Protein AF-A0A6M3KQY9-F1 (afdb_monomer)

Foldseek 3Di:
DDDEDPVLVVVQCVVVVQFFPQPPGPHGFDDWAFLEDPDPVCCVVQVPQRHDSVRTGGHDPVPRPDPSSVVSHDDPVVSVVVSVVRVVVVVVVVVVD

Solvent-accessible surface area (backbone atoms only — not comparable to full-atom values): 5653 Å² total; per-residue (Å²): 131,91,72,78,51,72,65,49,50,52,53,55,29,56,78,50,77,36,33,20,67,57,86,93,50,86,47,54,36,80,44,79,40,56,33,50,68,92,41,74,70,43,45,73,74,27,53,64,31,64,67,30,66,90,22,54,40,40,24,23,72,82,49,70,82,33,78,67,43,71,76,63,45,55,54,72,73,57,48,49,56,48,27,55,50,52,53,50,54,58,56,56,55,60,75,76,107

Secondary structure (DSSP, 8-state):
-PPPPHHHHHHHHHTTTTB--STT--SBP-EEEESS---HHHHHH-HHHHTSGGGEEEE-HHHHTSTHHHHHPPPHHHHHHHHHHHHHHHHHHHTT-

pLDDT: mean 89.22, std 10.61, range [45.22, 97.69]

Radius of gyration: 14.28 Å; Cα contacts (8 Å, |Δi|>4): 119; chains: 1; bounding box: 29×29×39 Å

Mean predicted aligned error: 4.56 Å

Sequence (97 aa):
MKTFSQEDRENAYNAKHGYCWVFGCTKKAEEAHHLLENTKLNNEKYPLFVQSIFNLFPICHDHHDSEEIYKIRIIEGQARIYEDWLHKFRNDTRNYG

Structure (mmCIF, N/CA/C/O backbone):
data_AF-A0A6M3KQY9-F1
#
_entry.id   AF-A0A6M3KQY9-F1
#
loop_
_atom_site.group_PDB
_atom_site.id
_atom_site.type_symbol
_atom_site.label_atom_id
_atom_site.label_alt_id
_atom_site.label_comp_id
_atom_site.label_asym_id
_atom_site.label_entity_id
_atom_site.label_seq_id
_atom_site.pdbx_PDB_ins_code
_atom_site.Cartn_x
_atom_site.Cartn_y
_atom_site.Cartn_z
_atom_site.occupancy
_atom_site.B_iso_or_equiv
_atom_site.auth_seq_id
_atom_site.auth_comp_id
_atom_site.auth_asym_id
_atom_site.auth_atom_id
_atom_site.pdbx_PDB_model_num
ATOM 1 N N . MET A 1 1 ? 6.095 8.691 12.454 1.00 52.56 1 MET A N 1
ATOM 2 C CA . MET A 1 1 ? 5.056 7.996 11.664 1.00 52.56 1 MET A CA 1
ATOM 3 C C . MET A 1 1 ? 5.388 6.526 11.716 1.00 52.56 1 MET A C 1
ATOM 5 O O . MET A 1 1 ? 6.555 6.203 11.533 1.00 52.56 1 MET A O 1
ATOM 9 N N . LYS A 1 2 ? 4.435 5.662 12.062 1.00 52.78 2 LYS A N 1
ATOM 10 C CA . LYS A 1 2 ? 4.714 4.228 12.099 1.00 52.78 2 LYS A CA 1
ATOM 11 C C . LYS A 1 2 ? 4.670 3.707 10.654 1.00 52.78 2 LYS A C 1
ATOM 13 O O . LYS A 1 2 ? 3.793 4.099 9.881 1.00 52.78 2 LYS A O 1
ATOM 18 N N . THR A 1 3 ? 5.712 2.977 10.282 1.00 75.50 3 THR A N 1
ATOM 19 C CA . THR A 1 3 ? 5.930 2.340 8.978 1.00 75.50 3 THR A CA 1
ATOM 20 C C . THR A 1 3 ? 5.664 0.842 9.097 1.00 75.50 3 THR A C 1
ATOM 22 O O . THR A 1 3 ? 5.606 0.322 10.214 1.00 75.50 3 THR A O 1
ATOM 25 N N . PHE A 1 4 ? 5.553 0.146 7.963 1.00 87.06 4 PHE A N 1
ATOM 26 C CA . PHE A 1 4 ? 5.424 -1.314 7.921 1.00 87.06 4 PHE A CA 1
ATOM 27 C C . PHE A 1 4 ? 6.515 -2.006 8.744 1.00 87.06 4 PHE A C 1
ATOM 29 O O . PHE A 1 4 ? 7.676 -1.574 8.734 1.00 87.06 4 PHE A O 1
ATOM 36 N N . SER A 1 5 ? 6.145 -3.074 9.455 1.00 87.38 5 SER A N 1
ATOM 37 C CA . SER A 1 5 ? 7.120 -3.890 10.176 1.00 87.38 5 SER A CA 1
ATOM 38 C C . SER A 1 5 ? 8.052 -4.611 9.194 1.00 87.38 5 SER A C 1
ATOM 40 O O . SER A 1 5 ? 7.752 -4.736 8.005 1.00 87.38 5 SER A O 1
ATOM 42 N N . GLN A 1 6 ? 9.205 -5.085 9.673 1.00 88.88 6 GLN A N 1
ATOM 43 C CA . GLN A 1 6 ? 10.097 -5.897 8.842 1.00 88.88 6 GLN A CA 1
ATOM 44 C C . GLN A 1 6 ? 9.389 -7.168 8.347 1.00 88.88 6 GLN A C 1
ATOM 46 O O . GLN A 1 6 ? 9.494 -7.495 7.169 1.00 88.88 6 GLN A O 1
ATOM 51 N N . GLU A 1 7 ? 8.607 -7.811 9.215 1.00 90.38 7 GLU A N 1
ATOM 52 C CA . GLU A 1 7 ? 7.812 -8.995 8.885 1.00 90.38 7 GLU A CA 1
ATOM 53 C C . GLU A 1 7 ? 6.786 -8.708 7.776 1.00 90.38 7 GLU A C 1
ATOM 55 O O . GLU A 1 7 ? 6.704 -9.461 6.808 1.00 90.38 7 GLU A O 1
ATOM 60 N N . ASP A 1 8 ? 6.056 -7.588 7.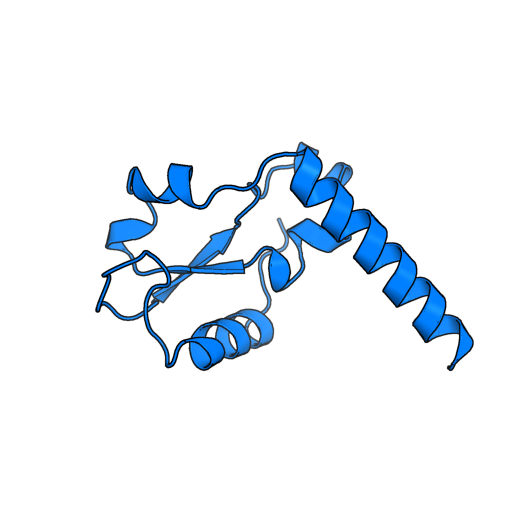847 1.00 90.31 8 ASP A N 1
ATOM 61 C CA . ASP A 1 8 ? 5.100 -7.206 6.794 1.00 90.31 8 ASP A CA 1
ATOM 62 C C . ASP A 1 8 ? 5.793 -7.014 5.442 1.00 90.31 8 ASP A C 1
ATOM 64 O O . ASP A 1 8 ? 5.280 -7.438 4.404 1.00 90.31 8 ASP A O 1
ATOM 68 N N . ARG A 1 9 ? 6.979 -6.390 5.446 1.00 89.06 9 ARG A N 1
ATOM 69 C CA . ARG A 1 9 ? 7.777 -6.184 4.230 1.00 89.06 9 ARG A CA 1
ATOM 70 C C . ARG A 1 9 ? 8.252 -7.512 3.654 1.00 89.06 9 ARG A C 1
ATOM 72 O O . ARG A 1 9 ? 8.096 -7.732 2.458 1.00 89.06 9 ARG A O 1
ATOM 79 N N . GLU A 1 10 ? 8.787 -8.399 4.488 1.00 90.25 10 GLU A N 1
ATOM 80 C CA . GLU A 1 10 ? 9.238 -9.729 4.071 1.00 90.25 10 GLU A CA 1
ATOM 81 C C . GLU A 1 10 ? 8.080 -10.558 3.502 1.00 90.25 10 GLU A C 1
ATOM 83 O O . GLU A 1 10 ? 8.201 -11.111 2.408 1.00 90.25 10 GLU A O 1
ATOM 88 N N . ASN A 1 11 ? 6.928 -10.568 4.176 1.00 89.94 11 ASN A N 1
ATOM 89 C CA . ASN A 1 11 ? 5.721 -11.250 3.710 1.00 89.94 11 ASN A CA 1
ATOM 90 C C . ASN A 1 11 ? 5.247 -10.711 2.353 1.00 89.94 11 ASN A C 1
ATOM 92 O O . ASN A 1 11 ? 4.983 -11.488 1.432 1.00 89.94 11 ASN A O 1
ATOM 96 N N . ALA A 1 12 ? 5.190 -9.387 2.193 1.00 89.31 12 ALA A N 1
ATOM 97 C CA . ALA A 1 12 ? 4.774 -8.769 0.939 1.00 89.31 12 ALA A CA 1
ATOM 98 C C . ALA A 1 12 ? 5.776 -9.020 -0.203 1.00 89.31 12 ALA A C 1
ATOM 100 O O . ALA A 1 12 ? 5.375 -9.286 -1.338 1.00 89.31 12 ALA A O 1
ATOM 101 N N . TYR A 1 13 ? 7.081 -8.982 0.080 1.00 90.69 13 TYR A N 1
ATOM 102 C CA . TYR A 1 13 ? 8.121 -9.270 -0.909 1.00 90.69 13 TYR A CA 1
ATOM 103 C C . TYR A 1 13 ? 8.058 -10.738 -1.349 1.00 90.69 13 TYR A C 1
ATOM 105 O O . TYR A 1 13 ? 8.066 -11.023 -2.549 1.00 90.69 13 TYR A O 1
ATOM 113 N N . ASN A 1 14 ? 7.900 -11.669 -0.405 1.00 88.75 14 ASN A N 1
ATOM 114 C CA . ASN A 1 14 ? 7.772 -13.099 -0.685 1.00 88.75 14 ASN A CA 1
ATOM 115 C C . ASN A 1 14 ? 6.541 -13.424 -1.540 1.00 88.75 14 ASN A C 1
ATOM 117 O O . ASN A 1 14 ? 6.646 -14.223 -2.471 1.00 88.75 14 ASN A O 1
ATOM 121 N N . ALA A 1 15 ? 5.408 -12.751 -1.307 1.00 86.88 15 ALA A N 1
ATOM 122 C CA . ALA A 1 15 ? 4.175 -12.945 -2.076 1.00 86.88 15 ALA A CA 1
ATOM 123 C C . ALA A 1 15 ? 4.321 -12.663 -3.589 1.00 86.88 15 ALA A C 1
ATOM 125 O O . ALA A 1 15 ? 3.494 -13.107 -4.385 1.00 86.88 15 ALA A O 1
ATOM 126 N N . LYS A 1 16 ? 5.387 -11.970 -4.010 1.00 81.31 16 LYS A N 1
ATOM 127 C CA . LYS A 1 16 ? 5.723 -11.726 -5.425 1.00 81.31 16 LYS A CA 1
ATOM 128 C C . LYS A 1 16 ? 7.110 -12.219 -5.804 1.00 81.31 16 LYS A C 1
ATOM 130 O O . LYS A 1 16 ? 7.700 -11.738 -6.767 1.00 81.31 16 LYS A O 1
ATOM 135 N N . HIS A 1 17 ? 7.653 -13.167 -5.050 1.00 89.31 17 HIS A N 1
ATOM 136 C CA . HIS A 1 17 ? 8.983 -13.716 -5.310 1.00 89.31 17 HIS A CA 1
ATOM 137 C C . HIS A 1 17 ? 10.090 -12.638 -5.338 1.00 89.31 17 HIS A C 1
ATOM 139 O O . HIS A 1 17 ? 11.069 -12.763 -6.067 1.00 89.31 17 HIS A O 1
ATOM 145 N N . GLY A 1 18 ? 9.926 -11.558 -4.567 1.00 91.69 18 GLY A N 1
ATOM 146 C CA . GLY A 1 18 ? 10.901 -10.474 -4.430 1.00 91.69 18 GLY A CA 1
ATOM 147 C C . GLY A 1 18 ? 10.926 -9.452 -5.571 1.00 91.69 18 GLY A C 1
ATOM 148 O O . GLY A 1 18 ? 11.881 -8.682 -5.656 1.00 91.69 18 GLY A O 1
ATOM 149 N N . TYR A 1 19 ? 9.921 -9.422 -6.453 1.00 95.19 19 TYR A N 1
ATOM 150 C CA . TYR A 1 19 ? 9.858 -8.484 -7.584 1.00 95.19 19 TYR A CA 1
ATOM 151 C C . TYR A 1 19 ? 8.921 -7.300 -7.335 1.00 95.19 19 TYR A C 1
ATOM 153 O O . TYR A 1 19 ? 7.981 -7.390 -6.548 1.00 95.19 19 TYR A O 1
ATOM 161 N N . CYS A 1 20 ? 9.174 -6.197 -8.042 1.00 94.56 20 CYS A N 1
ATOM 162 C CA . CYS A 1 20 ? 8.310 -5.019 -8.092 1.00 94.56 20 CYS A CA 1
ATOM 163 C C . CYS A 1 20 ? 6.896 -5.379 -8.583 1.00 94.56 20 CYS A C 1
ATOM 165 O O . CYS A 1 20 ? 6.730 -6.181 -9.504 1.00 94.56 20 CYS A O 1
ATOM 167 N N . TRP A 1 21 ? 5.867 -4.778 -7.980 1.00 93.44 21 TRP A N 1
ATOM 168 C CA . TRP A 1 21 ? 4.468 -5.071 -8.313 1.00 93.44 21 TRP A CA 1
ATOM 169 C C . TRP A 1 21 ? 3.903 -4.187 -9.428 1.00 93.44 21 TRP A C 1
ATOM 171 O O . TRP A 1 21 ? 2.797 -4.453 -9.903 1.00 93.44 21 TRP A O 1
ATOM 181 N N . VAL A 1 22 ? 4.646 -3.175 -9.888 1.00 93.31 22 VAL A N 1
ATOM 182 C CA . VAL A 1 22 ? 4.271 -2.400 -11.080 1.00 93.31 22 VAL A CA 1
ATOM 183 C C . VAL A 1 22 ? 4.248 -3.329 -12.294 1.00 93.31 22 VAL A C 1
ATOM 185 O O . VAL A 1 22 ? 5.179 -4.104 -12.526 1.00 93.31 22 VAL A O 1
ATOM 188 N N . PHE A 1 23 ? 3.159 -3.276 -13.063 1.00 90.38 23 PHE A N 1
ATOM 189 C CA . PHE A 1 23 ? 2.930 -4.190 -14.177 1.00 90.38 23 PHE A CA 1
ATOM 190 C C . PHE A 1 23 ? 4.068 -4.130 -15.206 1.00 90.38 23 PHE A C 1
ATOM 192 O O . PHE A 1 23 ? 4.488 -3.057 -15.628 1.00 90.38 23 PHE A O 1
ATOM 199 N N . GLY A 1 24 ? 4.569 -5.299 -15.613 1.00 90.12 24 GLY A N 1
ATOM 200 C CA . GLY A 1 24 ? 5.671 -5.415 -16.573 1.00 90.12 24 GLY A CA 1
ATOM 201 C C . GLY A 1 24 ? 7.062 -5.127 -15.997 1.00 90.12 24 GLY A C 1
ATOM 202 O O . GLY A 1 24 ? 8.053 -5.294 -16.707 1.00 90.12 24 GLY A O 1
ATOM 203 N N . CYS A 1 25 ? 7.176 -4.745 -14.721 1.00 93.62 25 CYS A N 1
ATOM 204 C CA . CYS A 1 25 ? 8.472 -4.552 -14.088 1.00 93.62 25 CYS A CA 1
ATOM 205 C C . CYS A 1 25 ? 9.118 -5.898 -13.727 1.00 93.62 25 CYS A C 1
ATOM 207 O O . CYS A 1 25 ? 8.505 -6.758 -13.099 1.00 93.62 25 CYS A O 1
ATOM 209 N N . THR A 1 26 ? 10.388 -6.061 -14.092 1.00 94.19 26 THR A N 1
ATOM 210 C CA . THR A 1 26 ? 11.200 -7.254 -13.793 1.00 94.19 26 THR A CA 1
ATOM 211 C C . THR A 1 26 ? 12.281 -6.990 -12.742 1.00 94.19 26 THR A C 1
ATOM 213 O O . THR A 1 26 ? 13.086 -7.870 -12.436 1.00 94.19 26 THR A O 1
ATOM 216 N N . LYS A 1 27 ? 12.318 -5.776 -12.180 1.00 95.62 27 LYS A N 1
ATOM 217 C CA . LYS A 1 27 ? 13.284 -5.378 -11.151 1.00 95.62 27 LYS A CA 1
ATOM 218 C C . LYS A 1 27 ? 12.879 -5.931 -9.786 1.00 95.62 27 LYS A C 1
ATOM 220 O O . LYS A 1 27 ? 11.694 -6.153 -9.519 1.00 95.62 27 LYS A O 1
ATOM 225 N N . LYS A 1 28 ? 13.869 -6.142 -8.918 1.00 94.94 28 LYS A N 1
ATOM 226 C CA . LYS A 1 28 ? 13.629 -6.550 -7.532 1.00 94.94 28 LYS A CA 1
ATOM 227 C C . LYS A 1 28 ? 12.894 -5.447 -6.776 1.00 94.94 28 LYS A C 1
ATOM 229 O O . LYS A 1 28 ? 13.147 -4.266 -7.001 1.00 94.94 28 LYS A O 1
ATOM 234 N N . ALA A 1 29 ? 11.970 -5.841 -5.908 1.00 94.19 29 ALA A N 1
ATOM 235 C CA . ALA A 1 29 ? 11.397 -4.926 -4.939 1.00 94.19 29 ALA A CA 1
ATOM 236 C C . ALA A 1 29 ? 12.432 -4.669 -3.842 1.00 94.19 29 ALA A C 1
ATOM 238 O O . ALA A 1 29 ? 12.994 -5.600 -3.267 1.00 94.19 29 ALA A O 1
ATOM 239 N N . GLU A 1 30 ? 12.673 -3.399 -3.567 1.00 90.75 30 GLU A N 1
ATOM 240 C CA . GLU A 1 30 ? 13.635 -2.941 -2.561 1.00 90.75 30 GLU A CA 1
ATOM 241 C C . GLU A 1 30 ? 12.916 -2.078 -1.517 1.00 90.75 30 GLU A C 1
ATOM 243 O O . GLU A 1 30 ? 13.258 -2.072 -0.329 1.00 90.75 30 GLU A O 1
ATOM 248 N N . GLU A 1 31 ? 11.811 -1.457 -1.923 1.00 90.81 31 GLU A N 1
ATOM 249 C CA . GLU A 1 31 ? 11.065 -0.485 -1.146 1.00 90.81 31 GLU A CA 1
ATOM 250 C C . GLU A 1 31 ? 9.606 -0.913 -0.964 1.00 90.81 31 GLU A C 1
ATOM 252 O O . GLU A 1 31 ? 9.049 -1.715 -1.718 1.00 90.81 31 GLU A O 1
ATOM 257 N N . ALA A 1 32 ? 8.990 -0.377 0.087 1.00 91.25 32 ALA A N 1
ATOM 258 C CA . ALA A 1 32 ? 7.586 -0.582 0.394 1.00 91.25 32 ALA A CA 1
ATOM 259 C C . ALA A 1 32 ? 6.861 0.752 0.236 1.00 91.25 32 ALA A C 1
ATOM 261 O O . ALA A 1 32 ? 7.121 1.701 0.978 1.00 91.25 32 ALA A O 1
ATOM 262 N N . HIS A 1 33 ? 5.945 0.811 -0.721 1.00 92.81 33 HIS A N 1
ATOM 263 C CA . HIS A 1 33 ? 5.123 1.980 -0.968 1.00 92.81 33 HIS A CA 1
ATOM 264 C C . HIS A 1 33 ? 3.770 1.844 -0.267 1.00 92.81 33 HIS A C 1
ATOM 266 O O . HIS A 1 33 ? 3.243 0.741 -0.149 1.00 92.81 33 HIS A O 1
ATOM 272 N N . HIS A 1 34 ? 3.194 2.953 0.197 1.00 93.88 34 HIS A N 1
ATOM 273 C CA . HIS A 1 34 ? 1.841 2.928 0.754 1.00 93.88 34 HIS A CA 1
ATOM 274 C C . HIS A 1 34 ? 0.821 3.140 -0.370 1.00 93.88 34 HIS A C 1
ATOM 276 O O . HIS A 1 34 ? 0.967 4.097 -1.118 1.00 93.88 34 HIS A O 1
ATOM 282 N N . LEU A 1 35 ? -0.220 2.318 -0.501 1.00 94.88 35 LEU A N 1
ATOM 283 C CA . LEU A 1 35 ? -1.256 2.517 -1.529 1.00 94.88 35 LEU A CA 1
ATOM 284 C C . LEU A 1 35 ? -2.071 3.791 -1.271 1.00 94.88 35 LEU A C 1
ATOM 286 O O . LEU A 1 35 ? -2.251 4.617 -2.164 1.00 94.88 35 LEU A O 1
ATOM 290 N N . LEU A 1 36 ? -2.519 3.982 -0.033 1.00 95.31 36 LEU A N 1
ATOM 291 C CA . LEU A 1 36 ? -3.010 5.247 0.493 1.00 95.31 36 LEU A CA 1
ATOM 292 C C . LEU A 1 36 ? -1.862 5.957 1.203 1.00 95.31 36 LEU A C 1
ATOM 294 O O . LEU A 1 36 ? -1.217 5.379 2.078 1.00 95.31 36 LEU A O 1
ATOM 298 N N . GLU A 1 37 ? -1.635 7.223 0.866 1.00 92.31 37 GLU A N 1
ATOM 299 C CA . GLU A 1 37 ? -0.548 8.012 1.443 1.00 92.31 37 GLU A CA 1
ATOM 300 C C . GLU A 1 37 ? -0.548 7.995 2.977 1.00 92.31 37 GLU A C 1
ATOM 302 O O . GLU A 1 37 ? -1.572 8.232 3.625 1.00 92.31 37 GLU A O 1
ATOM 307 N N . ASN A 1 38 ? 0.631 7.776 3.561 1.00 92.31 38 ASN A N 1
ATOM 308 C CA . ASN A 1 38 ? 0.852 7.797 5.003 1.00 92.31 38 ASN A CA 1
ATOM 309 C C . ASN A 1 38 ? 0.914 9.249 5.509 1.00 92.31 38 ASN A C 1
ATOM 311 O O . ASN A 1 38 ? 1.964 9.754 5.890 1.00 92.31 38 ASN A O 1
ATOM 315 N N . THR A 1 39 ? -0.212 9.959 5.457 1.00 93.00 39 THR A N 1
ATOM 316 C CA . THR A 1 39 ? -0.340 11.326 5.983 1.00 93.00 39 THR A CA 1
ATOM 317 C C . THR A 1 39 ? -0.953 11.307 7.377 1.00 93.00 39 THR A C 1
ATOM 319 O O . THR A 1 39 ? -1.629 10.351 7.762 1.00 93.00 39 THR A O 1
ATOM 322 N N . LYS A 1 40 ? -0.769 12.384 8.151 1.00 93.69 40 LYS A N 1
ATOM 323 C CA . LYS A 1 40 ? -1.414 12.520 9.468 1.00 93.69 40 LYS A CA 1
ATOM 324 C C . LYS A 1 40 ? -2.939 12.354 9.370 1.00 93.69 40 LYS A C 1
ATOM 326 O O . LYS A 1 40 ? -3.507 11.579 10.128 1.00 93.69 40 LYS A O 1
ATOM 331 N N . LEU A 1 41 ? -3.564 13.004 8.385 1.00 94.81 41 LEU A N 1
ATOM 332 C CA . LEU A 1 41 ? -5.008 12.928 8.148 1.00 94.81 41 LEU A CA 1
ATOM 333 C C . LEU A 1 41 ? -5.473 11.494 7.857 1.00 94.81 41 LEU A C 1
ATOM 335 O O . LEU A 1 41 ? -6.470 11.043 8.414 1.00 94.81 41 LEU A O 1
ATOM 339 N N . ASN A 1 42 ? -4.743 10.760 7.013 1.00 95.06 42 ASN A N 1
ATOM 340 C CA . 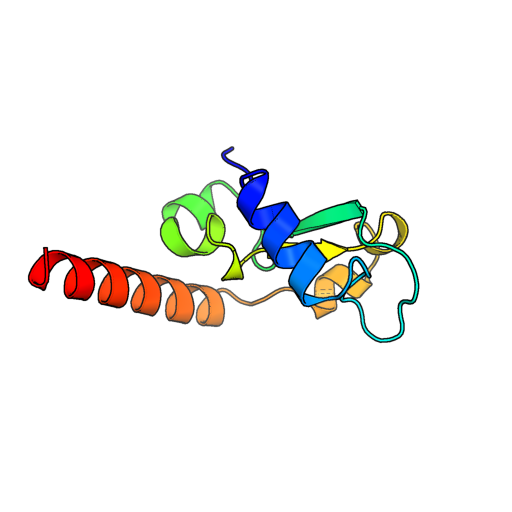ASN A 1 42 ? -5.105 9.382 6.682 1.00 95.06 42 ASN A CA 1
ATOM 341 C C . ASN A 1 42 ? -4.896 8.432 7.863 1.00 95.06 42 ASN A C 1
ATOM 343 O O . ASN A 1 42 ? -5.712 7.541 8.056 1.00 95.06 42 ASN A O 1
ATOM 347 N N . ASN A 1 43 ? -3.864 8.638 8.689 1.00 93.62 43 ASN A N 1
ATOM 348 C CA . ASN A 1 43 ? -3.691 7.858 9.919 1.00 93.62 43 ASN A CA 1
ATOM 349 C C . ASN A 1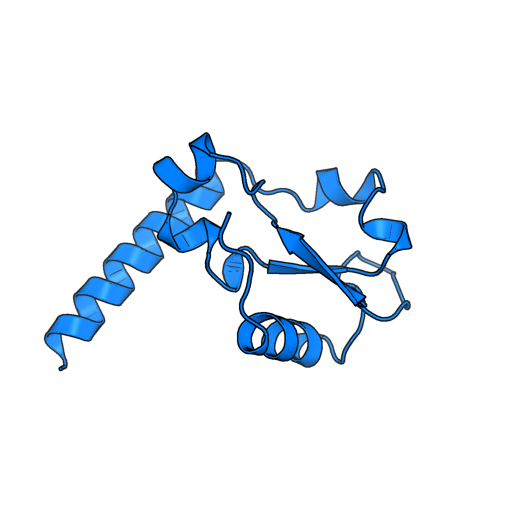 43 ? -4.803 8.121 10.942 1.00 93.62 43 ASN A C 1
ATOM 351 O O . ASN A 1 43 ? -5.139 7.223 11.703 1.00 93.62 43 ASN A O 1
ATOM 355 N N . GLU A 1 44 ? -5.361 9.332 10.986 1.00 94.44 44 GLU A N 1
ATOM 356 C CA . GLU A 1 44 ? -6.494 9.651 11.863 1.00 94.44 44 GLU A CA 1
ATOM 357 C C . GLU A 1 44 ? -7.801 9.025 11.357 1.00 94.44 44 GLU A C 1
ATOM 359 O O . GLU A 1 44 ? -8.589 8.526 12.157 1.00 94.44 44 GLU A O 1
ATOM 364 N N . LYS A 1 45 ? -8.025 9.026 10.036 1.00 95.81 45 LYS A N 1
ATOM 365 C CA . LYS A 1 45 ? -9.243 8.479 9.416 1.00 95.81 45 LYS A CA 1
ATOM 366 C C . LYS A 1 45 ? -9.242 6.953 9.277 1.00 95.81 45 LYS A C 1
ATOM 368 O O . LYS A 1 45 ? -10.288 6.340 9.464 1.00 95.81 45 LYS A O 1
ATOM 373 N N . TYR A 1 46 ? -8.101 6.367 8.913 1.00 96.00 46 TYR A N 1
ATOM 374 C CA . TYR A 1 46 ? -7.945 4.953 8.542 1.00 96.00 46 TYR A CA 1
ATOM 375 C C . TYR A 1 46 ? -6.750 4.302 9.265 1.00 96.00 46 TYR A C 1
ATOM 377 O O . TYR A 1 46 ? -5.809 3.823 8.619 1.00 96.00 46 TYR A O 1
ATOM 385 N N . PRO A 1 47 ? -6.716 4.345 1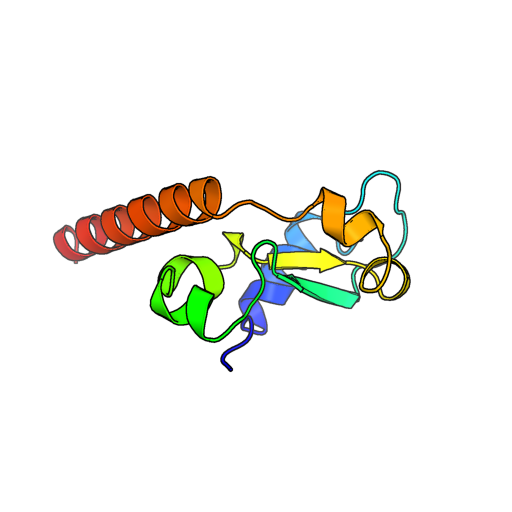0.610 1.00 93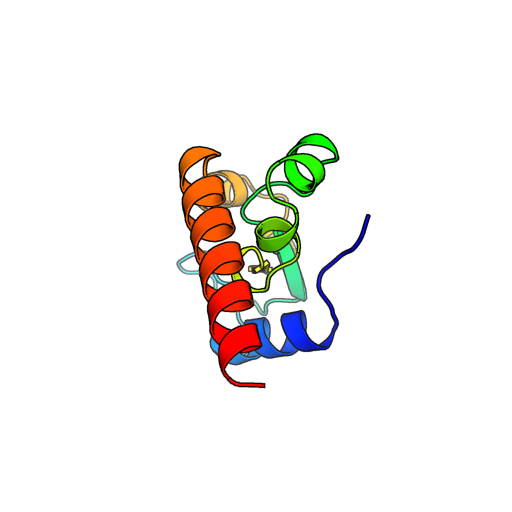.38 47 PRO A N 1
ATOM 386 C CA . PRO A 1 47 ? -5.558 3.916 11.388 1.00 93.38 47 PRO A CA 1
ATOM 387 C C . PRO A 1 47 ? -5.206 2.438 11.199 1.00 93.38 47 PRO A C 1
ATOM 389 O O . PRO A 1 47 ? -4.020 2.101 11.221 1.00 93.38 47 PRO A O 1
ATOM 392 N N . LEU A 1 48 ? -6.194 1.549 11.045 1.00 93.25 48 LEU A N 1
ATOM 393 C CA . LEU A 1 48 ? -5.928 0.121 10.878 1.00 93.25 48 LEU A CA 1
ATOM 394 C C . LEU A 1 48 ? -5.403 -0.171 9.479 1.00 93.25 48 LEU A C 1
ATOM 396 O O . LEU A 1 48 ? -4.406 -0.874 9.327 1.00 93.25 48 LEU A O 1
ATOM 400 N N . PHE A 1 49 ? -6.052 0.385 8.463 1.00 95.06 49 PHE A N 1
ATOM 401 C CA . PHE A 1 49 ? -5.720 0.136 7.079 1.00 95.06 49 PHE A CA 1
ATOM 402 C C . PHE A 1 49 ? -4.355 0.715 6.720 1.00 95.06 49 PHE A C 1
ATOM 404 O O . PHE A 1 49 ? -3.528 -0.023 6.186 1.00 95.06 49 PHE A O 1
ATOM 411 N N . VAL A 1 50 ? -4.069 1.977 7.071 1.00 94.12 50 VAL A N 1
ATOM 412 C CA . VAL A 1 50 ? -2.791 2.633 6.728 1.00 94.12 50 VAL A CA 1
ATOM 413 C C . VAL A 1 50 ? -1.587 1.830 7.220 1.00 94.12 50 VAL A C 1
ATOM 415 O O . VAL A 1 50 ? -0.566 1.785 6.536 1.00 94.12 50 VAL A O 1
ATOM 418 N N . GLN A 1 51 ? -1.732 1.183 8.377 1.00 89.44 51 GLN A N 1
ATOM 419 C CA . GLN A 1 51 ? -0.695 0.399 9.047 1.00 89.44 51 GLN A CA 1
ATOM 420 C C . GLN A 1 51 ? -0.740 -1.099 8.708 1.00 89.44 51 GLN A C 1
ATOM 422 O O . GLN A 1 51 ? 0.060 -1.867 9.235 1.00 89.44 51 GLN A O 1
ATOM 427 N N . SER A 1 52 ? -1.676 -1.532 7.863 1.00 91.06 52 SER A N 1
ATOM 428 C CA . SER A 1 52 ? -1.833 -2.937 7.487 1.00 91.06 52 SER A CA 1
ATOM 429 C C . SER A 1 52 ? -0.971 -3.311 6.283 1.00 91.06 52 SER A C 1
ATOM 431 O O . SER A 1 52 ? -0.698 -2.480 5.415 1.00 91.06 52 SER A O 1
ATOM 433 N N . ILE A 1 53 ? -0.645 -4.601 6.163 1.00 91.31 53 ILE A N 1
ATOM 434 C CA . ILE A 1 53 ? -0.015 -5.166 4.960 1.00 91.31 53 ILE A CA 1
ATOM 435 C C . ILE A 1 53 ? -0.850 -4.927 3.689 1.00 91.31 53 I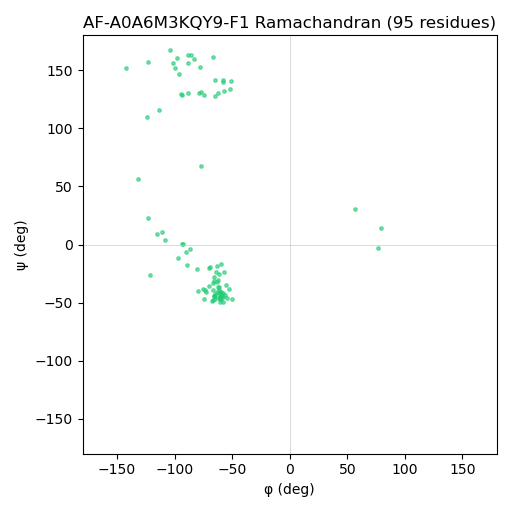LE A C 1
ATOM 437 O O . ILE A 1 53 ? -0.299 -4.864 2.597 1.00 91.31 53 ILE A O 1
ATOM 441 N N . PHE A 1 54 ? -2.167 -4.717 3.809 1.00 91.75 54 PHE A N 1
ATOM 442 C CA . PHE A 1 54 ? -3.034 -4.404 2.668 1.00 91.75 54 PHE A CA 1
ATOM 443 C C . PHE A 1 54 ? -2.778 -3.018 2.078 1.00 91.75 54 PHE A C 1
ATOM 445 O O . PHE A 1 54 ? -3.160 -2.771 0.939 1.00 91.75 54 PHE A O 1
ATOM 452 N N . ASN A 1 55 ? -2.140 -2.117 2.828 1.00 94.56 55 ASN A N 1
ATOM 453 C CA . ASN A 1 55 ? -1.710 -0.818 2.326 1.00 94.56 55 ASN A CA 1
ATOM 454 C C . ASN A 1 55 ? -0.266 -0.842 1.798 1.00 94.56 55 ASN A C 1
ATOM 456 O O . ASN A 1 55 ? 0.227 0.191 1.360 1.00 94.56 55 ASN A O 1
ATOM 460 N N . LEU A 1 56 ? 0.418 -1.989 1.841 1.00 93.38 56 LEU A N 1
ATOM 461 C CA . LEU A 1 56 ? 1.808 -2.152 1.421 1.00 93.38 56 LEU A CA 1
ATOM 462 C C . LEU A 1 56 ? 1.879 -2.601 -0.042 1.00 93.38 56 LEU A C 1
ATOM 464 O O . LEU A 1 56 ? 1.280 -3.600 -0.431 1.00 93.38 56 LEU A O 1
ATOM 468 N N . PHE A 1 57 ? 2.672 -1.894 -0.842 1.00 93.44 57 PHE A N 1
ATOM 469 C CA . PHE A 1 57 ? 2.961 -2.241 -2.228 1.00 93.44 57 PHE A CA 1
ATOM 470 C C . PHE A 1 57 ? 4.476 -2.364 -2.469 1.00 93.44 57 PHE A C 1
ATOM 472 O O . PHE A 1 57 ? 5.183 -1.352 -2.445 1.00 93.44 57 PHE A O 1
ATOM 479 N N . PRO A 1 58 ? 5.008 -3.581 -2.685 1.00 94.00 58 PRO A N 1
ATOM 480 C CA . PRO A 1 58 ? 6.423 -3.783 -2.982 1.00 94.00 58 PRO A CA 1
ATOM 481 C C . PRO A 1 58 ? 6.839 -3.170 -4.317 1.00 94.00 58 PRO A C 1
ATOM 483 O O . PRO A 1 58 ? 6.252 -3.453 -5.366 1.00 94.00 58 PRO A O 1
ATOM 486 N N . ILE A 1 59 ? 7.894 -2.362 -4.295 1.00 94.56 59 ILE A N 1
ATOM 487 C CA . ILE A 1 59 ? 8.318 -1.575 -5.449 1.00 94.56 59 ILE A CA 1
ATOM 488 C C . ILE A 1 59 ? 9.844 -1.510 -5.566 1.00 94.56 59 ILE A C 1
ATOM 490 O O . ILE A 1 59 ? 10.567 -1.637 -4.577 1.00 94.56 59 ILE A O 1
ATOM 494 N N . CYS A 1 60 ? 10.351 -1.363 -6.790 1.00 94.75 60 CYS A N 1
ATOM 495 C CA . CYS A 1 60 ? 11.765 -1.056 -7.019 1.00 94.75 60 CYS A CA 1
ATOM 496 C C . CYS A 1 60 ? 12.016 0.450 -6.892 1.00 94.75 60 CYS A C 1
ATOM 498 O O . CYS A 1 60 ? 11.095 1.239 -7.112 1.00 94.75 60 CYS A O 1
ATOM 500 N N . HIS A 1 61 ? 13.268 0.836 -6.651 1.00 94.00 61 HIS A N 1
ATOM 501 C CA . HIS A 1 61 ? 13.665 2.237 -6.505 1.00 94.00 61 HIS A CA 1
ATOM 502 C C . HIS A 1 61 ? 13.165 3.132 -7.650 1.00 94.00 61 HIS A C 1
ATOM 504 O O . HIS A 1 61 ? 12.515 4.144 -7.415 1.00 94.00 61 HIS A O 1
ATOM 510 N N . ASP A 1 62 ? 13.343 2.696 -8.903 1.00 93.75 62 ASP A N 1
ATOM 511 C CA . ASP A 1 62 ? 12.974 3.513 -10.070 1.00 93.75 62 ASP A CA 1
ATOM 512 C C . ASP A 1 62 ? 11.483 3.837 -10.152 1.00 93.75 62 ASP A C 1
ATOM 514 O O . ASP A 1 62 ? 11.100 4.863 -10.707 1.00 93.75 62 ASP A O 1
ATOM 518 N N . HIS A 1 63 ? 10.633 2.943 -9.644 1.00 94.94 63 HIS A N 1
ATOM 519 C CA . HIS A 1 63 ? 9.199 3.168 -9.685 1.00 94.94 63 HIS A CA 1
ATOM 520 C C . HIS A 1 63 ? 8.704 3.916 -8.457 1.00 94.94 63 HIS A C 1
ATOM 522 O O . HIS A 1 63 ? 7.606 4.456 -8.532 1.00 94.94 63 HIS A O 1
ATOM 528 N N . HIS A 1 64 ? 9.477 3.975 -7.368 1.00 90.81 64 HIS A N 1
ATOM 529 C CA . HIS A 1 64 ? 9.013 4.558 -6.115 1.00 90.81 64 HIS A CA 1
ATOM 530 C C . HIS A 1 64 ? 8.685 6.054 -6.234 1.00 90.81 64 HIS A C 1
ATOM 532 O O . HIS A 1 64 ? 7.720 6.505 -5.623 1.00 90.81 64 HIS A O 1
ATOM 538 N N . ASP A 1 65 ? 9.409 6.773 -7.093 1.00 87.06 65 ASP A N 1
ATOM 539 C CA . ASP A 1 65 ? 9.204 8.203 -7.364 1.00 87.06 65 ASP A CA 1
ATOM 540 C C . ASP A 1 65 ? 8.659 8.477 -8.780 1.00 87.06 65 ASP A C 1
ATOM 542 O O . ASP A 1 65 ? 8.630 9.615 -9.250 1.00 87.06 65 ASP A O 1
ATOM 546 N N . SER A 1 66 ? 8.230 7.430 -9.491 1.00 91.69 66 SER A N 1
ATOM 547 C CA . SER A 1 66 ? 7.718 7.549 -10.860 1.00 91.69 66 SER A CA 1
ATOM 548 C C . SER A 1 66 ? 6.228 7.890 -10.907 1.00 91.69 66 SER A C 1
ATOM 550 O O . SER A 1 66 ? 5.472 7.640 -9.967 1.00 91.69 66 SER A O 1
ATOM 552 N N . GLU A 1 67 ? 5.759 8.357 -12.065 1.00 92.31 67 GLU A N 1
ATOM 553 C CA . GLU A 1 67 ? 4.329 8.591 -12.297 1.00 92.31 67 GLU A CA 1
ATOM 554 C C . GLU A 1 67 ? 3.474 7.310 -12.226 1.00 92.31 67 GLU A C 1
ATOM 556 O O . GLU A 1 67 ? 2.261 7.389 -12.021 1.00 92.31 67 GLU A O 1
ATOM 561 N N . GLU A 1 68 ? 4.080 6.120 -12.338 1.00 91.56 68 GLU A N 1
ATOM 562 C CA . GLU A 1 68 ? 3.372 4.842 -12.184 1.00 91.56 68 GLU A CA 1
ATOM 563 C C . GLU A 1 68 ? 2.764 4.684 -10.782 1.00 91.56 68 GLU A C 1
ATOM 565 O O . GLU A 1 68 ? 1.739 4.017 -10.629 1.00 91.56 68 GLU A O 1
ATOM 570 N N . ILE A 1 69 ? 3.325 5.357 -9.770 1.00 87.88 69 ILE A N 1
ATOM 571 C CA . ILE A 1 69 ? 2.770 5.382 -8.413 1.00 87.88 69 ILE A CA 1
ATOM 572 C C . ILE A 1 69 ? 1.334 5.879 -8.396 1.00 87.88 69 ILE A C 1
ATOM 574 O O . ILE A 1 69 ? 0.484 5.294 -7.726 1.00 87.88 69 ILE A O 1
ATOM 578 N N . TYR A 1 70 ? 1.026 6.934 -9.148 1.00 88.19 70 TYR A N 1
ATOM 579 C CA . TYR A 1 70 ? -0.319 7.505 -9.141 1.00 88.19 70 TYR A CA 1
ATOM 580 C C . TYR A 1 70 ? -1.369 6.527 -9.673 1.00 88.19 70 TYR A C 1
ATOM 582 O O . TYR A 1 70 ? -2.536 6.630 -9.306 1.00 88.19 70 TYR A O 1
ATOM 590 N N . LYS A 1 71 ? -0.957 5.546 -10.484 1.00 90.06 71 LYS A N 1
ATOM 591 C CA . LYS A 1 71 ? -1.846 4.521 -11.043 1.00 90.06 71 LYS A CA 1
ATOM 592 C C . LYS A 1 71 ? -2.147 3.385 -10.067 1.00 90.06 71 LYS A C 1
ATOM 594 O O . LYS A 1 71 ? -3.143 2.693 -10.251 1.00 90.06 71 LYS A O 1
ATOM 599 N N . ILE A 1 72 ? -1.303 3.182 -9.054 1.00 90.69 72 ILE A N 1
ATOM 600 C CA . ILE A 1 72 ? -1.514 2.161 -8.015 1.00 90.69 72 ILE A CA 1
ATOM 601 C C . ILE A 1 72 ? -2.162 2.737 -6.753 1.00 90.69 72 ILE A C 1
ATOM 603 O O . ILE A 1 72 ? -2.579 1.974 -5.885 1.00 90.69 72 ILE A O 1
ATOM 607 N N . ARG A 1 73 ? -2.245 4.069 -6.628 1.00 92.06 73 ARG A N 1
ATOM 608 C CA . ARG A 1 73 ? -2.910 4.717 -5.495 1.00 92.06 73 ARG A CA 1
ATOM 609 C C . ARG A 1 73 ? -4.360 4.266 -5.399 1.00 92.06 73 ARG A C 1
ATOM 611 O O . ARG A 1 73 ? -5.067 4.151 -6.398 1.00 92.06 73 ARG A O 1
ATOM 618 N N . ILE A 1 74 ? -4.813 4.092 -4.168 1.00 93.81 74 ILE A N 1
ATOM 619 C CA . ILE A 1 74 ? -6.228 3.875 -3.879 1.00 93.81 74 ILE A CA 1
ATOM 620 C C . ILE A 1 74 ? -6.874 5.174 -3.410 1.00 93.81 74 ILE A C 1
ATOM 622 O O . ILE A 1 74 ? -6.228 6.040 -2.816 1.00 93.81 74 ILE A O 1
ATOM 626 N N . ILE A 1 75 ? -8.172 5.297 -3.663 1.00 92.62 75 ILE A N 1
ATOM 627 C CA . ILE A 1 75 ? -8.959 6.458 -3.243 1.00 92.62 75 ILE A CA 1
ATOM 628 C C . ILE A 1 75 ? -9.524 6.276 -1.830 1.00 92.62 75 ILE A C 1
ATOM 630 O O . ILE A 1 75 ? -9.653 5.159 -1.324 1.00 92.62 75 ILE A O 1
ATOM 634 N N . GLU A 1 76 ? -9.948 7.381 -1.215 1.00 93.88 76 GLU A N 1
ATOM 635 C CA . GLU A 1 76 ? -10.506 7.416 0.146 1.00 93.88 76 GLU A CA 1
ATOM 636 C C . GLU A 1 76 ? -11.659 6.412 0.356 1.00 93.88 76 GLU A C 1
ATOM 638 O O . GLU A 1 76 ? -11.736 5.741 1.385 1.00 93.88 76 GLU A O 1
ATOM 643 N N . GLY A 1 77 ? -12.525 6.238 -0.649 1.00 94.94 77 GLY A N 1
ATOM 644 C CA . GLY A 1 77 ? -13.622 5.267 -0.591 1.00 94.94 77 GLY A CA 1
ATOM 645 C C . GLY A 1 77 ? -13.152 3.812 -0.460 1.00 94.94 77 GLY A C 1
ATOM 646 O O . GLY A 1 77 ? -13.765 3.040 0.272 1.00 94.94 77 GLY A O 1
ATOM 647 N N . GLN A 1 78 ? -12.046 3.439 -1.111 1.00 97.06 78 GLN A N 1
ATOM 648 C CA . GLN A 1 78 ? -11.466 2.096 -0.994 1.00 97.06 78 GLN A CA 1
ATOM 649 C C . GLN A 1 78 ? -10.803 1.898 0.372 1.00 97.06 78 GLN A C 1
ATOM 651 O O . GLN A 1 78 ? -10.993 0.856 0.995 1.00 97.06 78 GLN A O 1
ATOM 656 N N . ALA A 1 79 ? -10.088 2.911 0.870 1.00 97.06 79 ALA A N 1
ATOM 657 C CA . ALA A 1 79 ? -9.488 2.880 2.203 1.00 97.06 79 ALA A CA 1
ATOM 658 C C . ALA A 1 79 ? -10.534 2.668 3.307 1.00 97.06 79 ALA A C 1
ATOM 660 O O . ALA A 1 79 ? -10.327 1.850 4.201 1.00 97.06 79 ALA A O 1
ATOM 661 N N . ARG A 1 80 ? -11.692 3.336 3.203 1.00 97.69 80 ARG A N 1
ATOM 662 C CA . ARG A 1 80 ? -12.824 3.133 4.119 1.00 97.69 80 ARG A CA 1
ATOM 663 C C . ARG A 1 80 ? -13.303 1.681 4.135 1.00 97.69 80 ARG A C 1
ATOM 665 O O . ARG A 1 80 ? -13.508 1.136 5.210 1.00 97.69 80 ARG A O 1
ATOM 672 N N . ILE A 1 81 ? -13.455 1.052 2.967 1.00 97.44 81 ILE A N 1
ATOM 673 C CA . ILE A 1 81 ? -13.903 -0.348 2.875 1.00 97.44 81 ILE A CA 1
ATOM 674 C C . ILE A 1 81 ? -12.934 -1.277 3.620 1.00 97.44 81 ILE A C 1
ATOM 676 O O . ILE A 1 81 ? -13.378 -2.148 4.369 1.00 97.44 81 ILE A O 1
ATOM 680 N N . TYR A 1 82 ? -11.623 -1.081 3.449 1.00 96.94 82 TYR A N 1
ATOM 681 C CA . TYR A 1 82 ? -10.624 -1.862 4.179 1.00 96.94 82 TYR A CA 1
ATOM 682 C C . TYR A 1 82 ? -10.654 -1.597 5.685 1.00 96.94 82 TYR A C 1
ATOM 684 O O . TYR A 1 82 ? -10.608 -2.547 6.463 1.00 96.94 82 TYR A O 1
ATOM 692 N N . GLU A 1 83 ? -10.746 -0.333 6.100 1.00 96.75 83 GLU A N 1
ATOM 693 C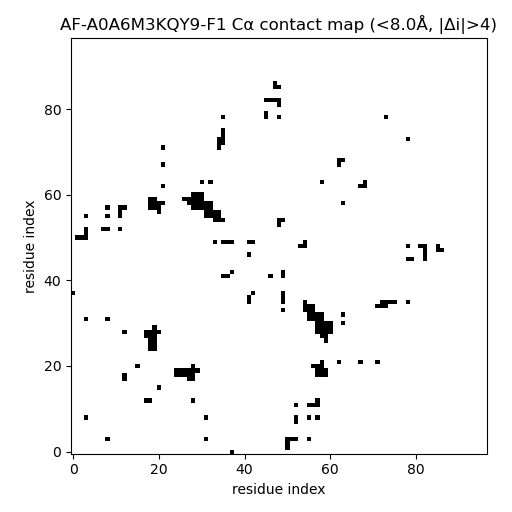 CA . GLU A 1 83 ? -10.816 0.051 7.514 1.00 96.75 83 GLU A CA 1
ATOM 694 C C . GLU A 1 83 ? -12.019 -0.603 8.211 1.00 96.75 83 GLU A C 1
ATOM 696 O O . GLU A 1 83 ? -11.864 -1.255 9.246 1.00 96.75 83 GLU A O 1
ATOM 701 N N . ASP A 1 84 ? -13.206 -0.502 7.602 1.00 96.44 84 ASP A N 1
ATOM 702 C CA . ASP A 1 84 ? -14.446 -1.082 8.123 1.00 96.44 84 ASP A CA 1
ATOM 703 C C . ASP A 1 84 ? -14.336 -2.615 8.233 1.00 96.44 84 ASP A C 1
ATOM 705 O O . ASP A 1 84 ? -14.735 -3.212 9.241 1.00 96.44 84 ASP A O 1
ATOM 709 N N . TRP A 1 85 ? -13.743 -3.266 7.224 1.00 96.38 85 TRP A N 1
ATOM 710 C CA . TRP A 1 85 ? -13.506 -4.711 7.239 1.00 96.38 85 TRP A CA 1
ATOM 711 C C . TRP A 1 85 ? -12.521 -5.130 8.341 1.00 96.38 85 TRP A C 1
ATOM 713 O O . TRP A 1 85 ? -12.799 -6.079 9.078 1.00 96.38 85 TRP A O 1
ATOM 723 N N . LEU A 1 86 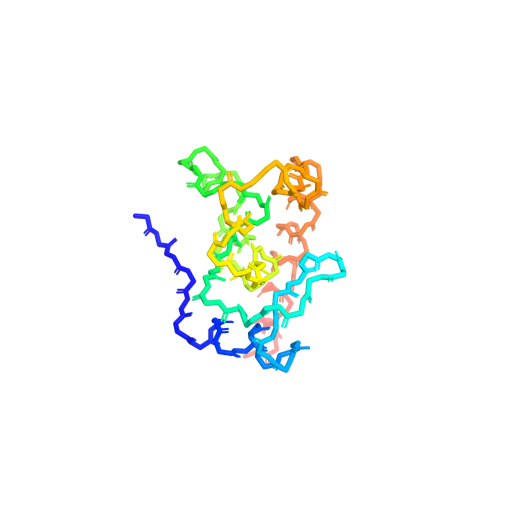? -11.410 -4.404 8.513 1.00 94.56 86 LEU A N 1
ATOM 724 C CA . LEU A 1 86 ? -10.407 -4.668 9.552 1.00 94.56 86 LEU A CA 1
ATOM 725 C C . LEU A 1 86 ? -10.984 -4.499 10.962 1.00 94.56 86 LEU A C 1
ATOM 727 O O . LEU A 1 86 ? -10.712 -5.317 11.846 1.00 94.56 86 LEU A O 1
ATOM 731 N N . HIS A 1 87 ? -11.816 -3.476 11.179 1.00 93.12 87 HIS A N 1
ATOM 732 C CA . HIS A 1 87 ? -12.531 -3.294 12.441 1.00 93.12 87 HIS A CA 1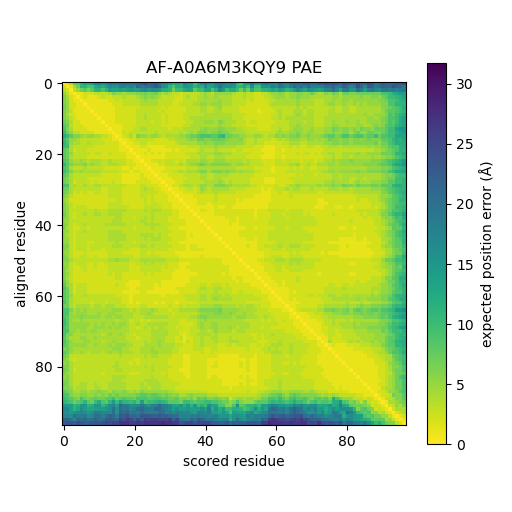
ATOM 733 C C . HIS A 1 87 ? -13.455 -4.470 12.748 1.00 93.12 87 HIS A C 1
ATOM 735 O O . HIS A 1 87 ? -13.430 -4.993 13.865 1.00 93.12 87 HIS A O 1
ATOM 741 N N . LYS A 1 88 ? -14.247 -4.903 11.761 1.00 92.25 88 LYS A N 1
ATOM 742 C CA . LYS A 1 88 ? -15.145 -6.048 11.918 1.00 92.25 88 LYS A CA 1
ATOM 743 C C . LYS A 1 88 ? -14.366 -7.321 12.246 1.00 92.25 88 LYS A C 1
ATOM 745 O O . LYS A 1 88 ? -14.655 -7.966 13.248 1.00 92.25 88 LYS A O 1
ATOM 750 N N . PHE A 1 89 ? -13.323 -7.621 11.475 1.00 90.00 89 PHE A N 1
ATOM 751 C CA . PHE A 1 89 ? -12.486 -8.803 11.679 1.00 90.00 89 PHE A CA 1
ATOM 752 C C . PHE A 1 89 ? -11.841 -8.837 13.077 1.00 90.00 89 PHE A C 1
ATOM 754 O O . PHE A 1 89 ? -11.847 -9.863 13.763 1.00 90.00 89 PHE A O 1
ATOM 761 N N . ARG A 1 90 ? -11.325 -7.696 13.549 1.00 84.25 90 ARG A N 1
ATOM 762 C CA . ARG A 1 90 ? -10.738 -7.575 14.892 1.00 84.25 90 ARG A CA 1
ATOM 763 C C . ARG A 1 90 ? -11.765 -7.746 16.017 1.00 84.25 90 ARG A C 1
ATOM 765 O O . ARG A 1 90 ? -11.419 -8.227 17.094 1.00 84.25 90 ARG A O 1
ATOM 772 N N . ASN A 1 91 ? -13.009 -7.328 15.803 1.00 77.06 91 ASN A N 1
ATOM 773 C CA . ASN A 1 91 ? -14.078 -7.525 16.780 1.00 77.06 91 ASN A CA 1
ATOM 774 C C . ASN A 1 91 ? -14.559 -8.979 16.805 1.00 77.06 91 ASN A C 1
ATOM 776 O O . ASN A 1 91 ? -14.778 -9.515 17.887 1.00 77.06 91 ASN A O 1
ATOM 780 N N . ASP A 1 92 ? -14.644 -9.632 15.647 1.00 73.38 92 ASP A N 1
ATOM 781 C CA . ASP A 1 92 ? -15.047 -11.035 15.553 1.00 73.38 92 ASP A CA 1
ATOM 782 C C . ASP A 1 92 ? -14.020 -11.950 16.238 1.00 73.38 92 ASP A C 1
ATOM 784 O O . ASP A 1 92 ? -14.391 -12.816 17.022 1.00 73.38 92 ASP A O 1
ATOM 788 N N . THR A 1 93 ? -12.723 -11.705 16.043 1.00 64.75 93 THR A N 1
ATOM 789 C CA . THR A 1 93 ? -11.636 -12.482 16.678 1.00 64.75 93 THR A CA 1
ATOM 790 C C . THR A 1 93 ? -11.563 -12.341 18.199 1.00 64.75 93 THR A C 1
ATOM 792 O O . THR A 1 93 ? -11.155 -13.281 18.875 1.00 64.75 93 THR A O 1
ATOM 795 N N . ARG A 1 94 ? -12.012 -11.216 18.768 1.00 61.47 94 ARG A N 1
ATOM 796 C CA . ARG A 1 94 ? -12.129 -11.046 20.230 1.00 61.47 94 ARG A CA 1
ATOM 797 C C . ARG A 1 94 ? -13.239 -11.890 20.853 1.00 61.47 94 ARG A C 1
ATOM 799 O O . ARG A 1 94 ? -13.194 -12.122 22.052 1.00 61.47 94 ARG A O 1
ATOM 806 N N . ASN A 1 95 ? -14.209 -12.339 20.059 1.00 56.25 95 ASN A N 1
ATOM 807 C CA . ASN A 1 95 ? -15.303 -13.192 20.527 1.00 56.25 95 ASN A CA 1
ATOM 808 C C . ASN A 1 95 ? -14.948 -14.692 20.499 1.00 56.25 95 ASN A C 1
ATOM 810 O O . ASN A 1 95 ? -15.758 -15.511 20.924 1.00 56.25 95 ASN A O 1
ATOM 814 N N . TYR A 1 96 ? -13.759 -15.048 20.000 1.00 49.88 96 TYR A N 1
ATOM 815 C CA . TYR A 1 96 ? -13.233 -16.419 19.961 1.00 49.88 96 TYR A CA 1
ATOM 816 C C . TYR A 1 96 ? -11.974 -16.606 20.831 1.00 49.88 96 TYR A C 1
ATOM 818 O O . TYR A 1 96 ? -11.316 -17.641 20.718 1.00 49.88 96 TYR A O 1
ATOM 826 N N . GLY A 1 97 ? -11.621 -15.607 21.648 1.00 45.22 97 GLY A N 1
ATOM 827 C CA . GLY A 1 97 ? -10.464 -15.617 22.552 1.00 45.22 97 GLY A CA 1
ATOM 828 C C . GLY A 1 97 ? -10.849 -15.788 24.011 1.00 45.22 97 GLY A C 1
ATOM 829 O O . GLY A 1 97 ? -11.936 -15.300 24.391 1.00 45.22 97 GLY A O 1
#

Organism: NCBI:txid1070528